Protein AF-A0A485AVA9-F1 (afdb_monomer_lite)

Secondary structure (DSSP, 8-state):
-HHHHHHHTHHHHHHHHHHHHS-HHHHHHHHHHHHHHHHHHHHHHHHHHHHHHTTTTGGG--HHHHHIIIIIHHHHHHGGGTGGG-

Organism: Raoultella planticola (NCBI:txid575)

pLDDT: mean 75.79, std 10.75, range [38.88, 92.0]

Radius of gyration: 18.42 Å; chains: 1; bounding box: 35×30×45 Å

Structure (mmCIF, N/CA/C/O backbone):
data_AF-A0A485AVA9-F1
#
_entry.id   AF-A0A485AVA9-F1
#
loop_
_atom_site.group_PDB
_atom_site.id
_atom_site.type_symbol
_atom_site.label_atom_id
_atom_site.label_alt_id
_atom_site.label_comp_id
_atom_site.label_asym_id
_atom_site.label_entity_id
_atom_site.label_seq_id
_atom_site.pdbx_PDB_ins_code
_atom_site.Cartn_x
_atom_site.Cartn_y
_atom_site.Cartn_z
_atom_site.occupancy
_atom_site.B_iso_or_equiv
_atom_site.auth_seq_id
_atom_site.auth_comp_id
_atom_site.auth_asym_id
_atom_site.auth_atom_id
_atom_site.pdbx_PDB_model_num
ATOM 1 N N . MET A 1 1 ? 11.362 12.074 15.387 1.00 55.69 1 MET A N 1
ATOM 2 C CA . MET A 1 1 ? 10.421 11.982 16.529 1.00 55.69 1 MET A CA 1
ATOM 3 C C . MET A 1 1 ? 9.016 12.502 16.208 1.00 55.69 1 MET A C 1
ATOM 5 O O . MET A 1 1 ? 8.078 11.963 16.769 1.00 55.69 1 MET A O 1
ATOM 9 N N . LEU A 1 2 ? 8.834 13.450 15.275 1.00 62.91 2 LEU A N 1
ATOM 10 C CA . LEU A 1 2 ? 7.503 13.878 14.797 1.00 62.91 2 LEU A CA 1
ATOM 11 C C . LEU A 1 2 ? 6.705 12.758 14.101 1.00 62.91 2 LEU A C 1
ATOM 13 O O . LEU A 1 2 ? 5.531 12.581 14.395 1.00 62.91 2 LEU A O 1
ATOM 17 N N . VAL A 1 3 ? 7.365 11.950 13.261 1.00 71.12 3 VAL A N 1
ATOM 18 C CA . VAL A 1 3 ? 6.744 10.804 12.565 1.00 71.12 3 VAL A CA 1
ATOM 19 C C . VAL A 1 3 ? 6.178 9.774 13.549 1.00 71.12 3 VAL A C 1
ATOM 21 O O . VAL A 1 3 ? 5.029 9.386 13.429 1.00 71.12 3 VAL A O 1
ATOM 24 N N . GLY A 1 4 ? 6.921 9.421 14.604 1.00 69.50 4 GLY A N 1
ATOM 25 C CA . GLY A 1 4 ? 6.438 8.468 15.610 1.00 69.50 4 GLY A CA 1
ATOM 26 C C . GLY A 1 4 ? 5.222 8.962 16.404 1.00 69.50 4 GLY A C 1
ATOM 27 O O . GLY A 1 4 ? 4.369 8.160 16.761 1.00 69.50 4 GLY A O 1
ATOM 28 N N . ILE A 1 5 ? 5.104 10.274 16.648 1.00 72.25 5 ILE A N 1
ATOM 29 C CA . ILE A 1 5 ? 3.914 10.866 17.286 1.00 72.25 5 ILE A CA 1
ATOM 30 C C . ILE A 1 5 ? 2.728 10.865 16.308 1.00 72.25 5 ILE A C 1
ATOM 32 O O . ILE A 1 5 ? 1.605 10.579 16.718 1.00 72.25 5 ILE A O 1
ATOM 36 N N . ALA A 1 6 ? 2.976 11.132 15.022 1.00 69.56 6 ALA A N 1
ATOM 37 C CA . ALA A 1 6 ? 1.956 11.090 13.976 1.00 69.56 6 ALA A CA 1
ATOM 38 C C . ALA A 1 6 ? 1.436 9.661 13.704 1.00 69.56 6 ALA A C 1
ATOM 40 O O . ALA A 1 6 ? 0.240 9.469 13.500 1.00 69.56 6 ALA A O 1
ATOM 41 N N . GLU A 1 7 ? 2.300 8.645 13.761 1.00 71.25 7 GLU A N 1
ATOM 42 C CA . GLU A 1 7 ? 1.936 7.243 13.506 1.00 71.25 7 GLU A CA 1
ATOM 43 C C . GLU A 1 7 ? 1.344 6.525 14.734 1.00 71.25 7 GLU A C 1
ATOM 45 O O . GLU A 1 7 ? 0.577 5.571 14.582 1.00 71.25 7 GLU A O 1
ATOM 50 N N . ALA A 1 8 ? 1.628 6.991 15.958 1.00 71.75 8 ALA A N 1
ATOM 51 C CA . ALA A 1 8 ? 1.185 6.339 17.198 1.00 71.75 8 ALA A CA 1
ATOM 52 C C . ALA A 1 8 ? -0.347 6.255 17.354 1.00 71.75 8 ALA A C 1
ATOM 54 O O . ALA A 1 8 ? -0.855 5.337 18.000 1.00 71.75 8 ALA A O 1
ATOM 55 N N . GLY A 1 9 ? -1.093 7.194 16.762 1.00 71.62 9 GLY A N 1
ATOM 56 C CA . GLY A 1 9 ? -2.559 7.226 16.817 1.00 71.62 9 GLY A CA 1
ATOM 57 C C . GLY A 1 9 ? -3.262 6.418 15.722 1.00 71.62 9 GLY A C 1
ATOM 58 O O . GLY A 1 9 ? -4.459 6.152 15.839 1.00 71.62 9 GLY A O 1
ATOM 59 N N . PHE A 1 10 ? -2.547 6.011 14.670 1.00 77.38 10 PHE A N 1
ATOM 60 C CA . PHE A 1 10 ? -3.158 5.433 13.470 1.00 77.38 10 PHE A CA 1
ATOM 61 C C . PHE A 1 10 ? -3.809 4.073 13.743 1.00 77.38 10 PHE A C 1
ATOM 63 O O . PHE A 1 10 ? -4.994 3.876 13.480 1.00 77.38 10 PHE A O 1
ATOM 70 N N . LEU A 1 11 ? -3.051 3.152 14.343 1.00 73.81 11 LEU A N 1
ATOM 71 C CA . LEU A 1 11 ? -3.542 1.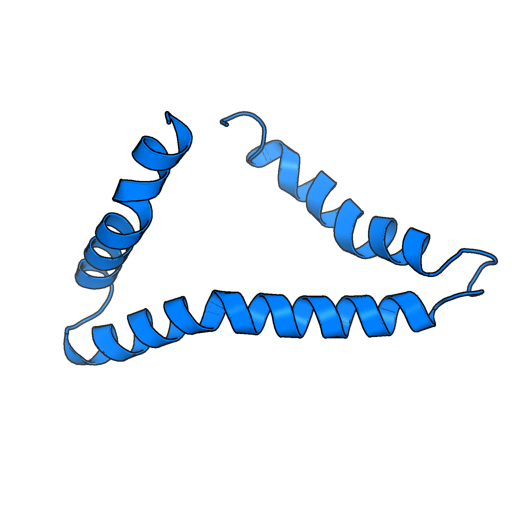827 14.726 1.00 73.81 11 LEU A CA 1
ATOM 72 C C . LEU A 1 11 ? -4.738 1.889 15.697 1.00 73.81 11 LEU A C 1
ATOM 74 O O . LEU A 1 11 ? -5.783 1.327 15.369 1.00 73.81 11 LEU A O 1
ATOM 78 N N . PRO A 1 12 ? -4.661 2.570 16.860 1.00 71.00 12 PRO A N 1
ATOM 79 C CA . PRO A 1 12 ? -5.796 2.637 17.782 1.00 71.00 12 PRO A CA 1
ATOM 80 C C . PRO A 1 12 ? -7.001 3.400 17.203 1.00 71.00 12 PRO A C 1
ATOM 82 O O . PRO A 1 12 ? -8.141 2.995 17.442 1.00 71.00 12 PRO A O 1
ATOM 85 N N . GLY A 1 13 ? -6.778 4.449 16.402 1.00 78.81 13 GLY A N 1
ATOM 86 C CA . GLY A 1 13 ? -7.844 5.197 15.728 1.00 78.81 13 GLY A CA 1
ATOM 87 C C . GLY A 1 13 ? -8.600 4.360 14.694 1.00 78.81 13 GLY A C 1
ATOM 88 O O . GLY A 1 13 ? -9.832 4.368 14.665 1.00 78.81 13 GLY A O 1
ATOM 89 N N . LEU A 1 14 ? -7.882 3.564 13.899 1.00 77.38 14 LEU A N 1
ATOM 90 C CA . LEU A 1 14 ? -8.484 2.655 12.927 1.00 77.38 14 LEU A CA 1
ATOM 91 C C . LEU A 1 14 ? -9.308 1.550 13.605 1.00 77.38 14 LEU A C 1
ATOM 93 O O . LEU A 1 14 ? -10.416 1.245 13.167 1.00 77.38 14 LEU A O 1
ATOM 97 N N . LEU A 1 15 ? -8.801 0.971 14.696 1.00 73.38 15 LEU A N 1
ATOM 98 C CA . LEU A 1 15 ? -9.517 -0.055 15.464 1.00 73.38 15 LEU A CA 1
ATOM 99 C C . LEU A 1 15 ? -10.824 0.484 16.071 1.00 73.38 15 LEU A C 1
ATOM 101 O O . LEU A 1 15 ? -11.847 -0.212 16.077 1.00 73.38 15 LEU A O 1
ATOM 105 N N . LEU A 1 16 ? -10.814 1.732 16.549 1.00 76.19 16 LEU A N 1
ATOM 106 C CA . LEU A 1 16 ? -12.016 2.415 17.026 1.00 76.19 16 LEU A CA 1
ATOM 107 C C . LEU A 1 16 ? -13.006 2.668 15.878 1.00 76.19 16 LEU A C 1
ATOM 109 O O . LEU A 1 16 ? -14.194 2.386 16.023 1.00 76.19 16 LEU A O 1
ATOM 113 N N . TYR A 1 17 ? -12.530 3.121 14.716 1.00 76.69 17 TYR A N 1
ATOM 114 C CA . TYR A 1 17 ? -13.372 3.322 13.534 1.00 76.69 17 TYR A CA 1
ATOM 115 C C . TYR A 1 17 ? -14.046 2.020 13.068 1.00 76.69 17 TYR A C 1
ATOM 117 O O . TYR A 1 17 ? -15.262 1.972 12.871 1.00 76.69 17 TYR A O 1
ATOM 125 N N . LEU A 1 18 ? -13.286 0.924 12.992 1.00 73.25 18 LEU A N 1
ATOM 126 C CA . LEU A 1 18 ? -13.818 -0.402 12.662 1.00 73.25 18 LEU A CA 1
ATOM 127 C C . LEU A 1 18 ? -14.832 -0.900 13.701 1.00 73.25 18 LEU A C 1
ATOM 129 O O . LEU A 1 18 ? -15.737 -1.658 13.359 1.00 73.25 18 LEU A O 1
ATOM 133 N N . THR A 1 19 ? -14.723 -0.454 14.954 1.00 71.88 19 THR A N 1
ATOM 134 C CA . THR A 1 19 ? -15.694 -0.768 16.011 1.00 71.88 19 THR A CA 1
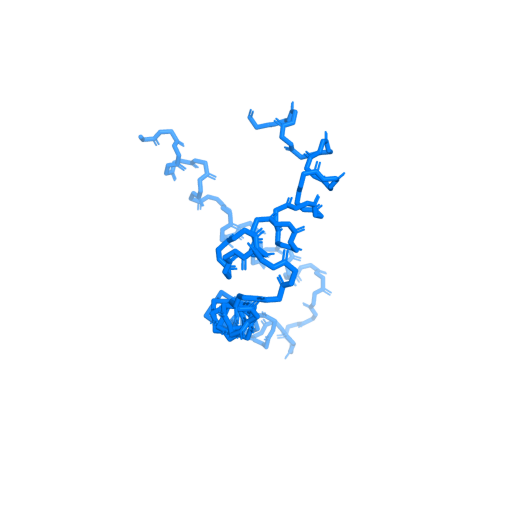ATOM 135 C C . THR A 1 19 ? -17.052 -0.103 15.784 1.00 71.88 19 THR A C 1
ATOM 137 O O . THR A 1 19 ? -18.069 -0.708 16.125 1.00 71.88 19 THR A O 1
ATOM 140 N N . PHE A 1 20 ? -17.090 1.088 15.179 1.00 72.94 20 PHE A N 1
ATOM 141 C CA . PHE A 1 20 ? -18.341 1.743 14.780 1.00 72.94 20 PHE A CA 1
ATOM 142 C C . PHE A 1 20 ? -18.939 1.150 13.500 1.00 72.94 20 PHE A C 1
ATOM 144 O O . PHE A 1 20 ? -20.159 1.104 13.363 1.00 72.94 20 PHE A O 1
ATOM 151 N N . TRP A 1 21 ? -18.097 0.676 12.578 1.00 69.38 21 TRP A N 1
ATOM 152 C CA . TRP A 1 21 ? -18.542 0.161 11.280 1.00 69.38 21 TRP A CA 1
ATOM 153 C C . TRP A 1 21 ? -18.945 -1.325 11.309 1.00 69.38 21 TRP A C 1
ATOM 155 O O . TRP A 1 21 ? -19.806 -1.745 10.537 1.00 69.38 21 TRP A O 1
ATOM 165 N N . PHE A 1 22 ? -18.353 -2.133 12.201 1.00 66.75 22 PHE A N 1
ATOM 166 C CA . PHE A 1 22 ? -18.578 -3.582 12.258 1.00 66.75 22 PHE A CA 1
ATOM 167 C C . PHE A 1 22 ? -19.125 -4.064 13.616 1.00 66.75 22 PHE A C 1
ATOM 169 O O . PHE A 1 22 ? -18.540 -3.792 14.673 1.00 66.75 22 PHE A O 1
ATOM 176 N N . PRO A 1 23 ? -20.204 -4.876 13.620 1.00 68.94 23 PRO A N 1
ATOM 177 C CA . PRO A 1 23 ? -20.717 -5.471 14.848 1.00 68.94 23 PRO A CA 1
ATOM 178 C C . PRO A 1 23 ? -19.688 -6.431 15.471 1.00 68.94 23 PRO A C 1
ATOM 180 O O . PRO A 1 23 ? -18.854 -7.010 14.774 1.00 68.94 23 PRO A O 1
ATOM 183 N N . ALA A 1 24 ? -19.743 -6.605 16.799 1.00 66.12 24 ALA A N 1
ATOM 184 C CA . ALA A 1 24 ? -18.719 -7.290 17.609 1.00 66.12 24 ALA A CA 1
ATOM 185 C C . ALA A 1 24 ? -18.286 -8.668 17.072 1.00 66.12 24 ALA A C 1
ATOM 187 O O . ALA A 1 24 ? -17.115 -9.025 17.151 1.00 66.12 24 ALA A O 1
ATOM 188 N N . GLN A 1 25 ? -19.221 -9.391 16.459 1.00 69.75 25 GLN A N 1
ATOM 189 C CA . GLN A 1 25 ? -19.016 -10.692 15.822 1.00 69.75 25 GLN A CA 1
ATOM 190 C C . GLN A 1 25 ? -18.041 -10.686 14.624 1.00 69.75 25 GLN A C 1
ATOM 192 O O . GLN A 1 25 ? -17.388 -11.696 14.379 1.00 69.75 25 GLN A O 1
ATOM 197 N N . TYR A 1 26 ? -17.887 -9.569 13.897 1.00 75.12 26 TYR A N 1
ATOM 198 C CA . TYR A 1 26 ? -16.994 -9.472 12.728 1.00 75.12 26 TYR A CA 1
ATOM 199 C C . TYR A 1 26 ? -15.714 -8.663 12.986 1.00 75.12 26 TYR A C 1
ATOM 201 O O . TYR A 1 26 ? -14.792 -8.719 12.171 1.00 75.12 26 TYR A O 1
ATOM 209 N N . ARG A 1 27 ? -15.604 -7.964 14.126 1.00 73.12 27 ARG A N 1
ATOM 210 C CA . ARG A 1 27 ? -14.434 -7.128 14.468 1.00 73.12 27 ARG A CA 1
ATOM 211 C C . ARG A 1 27 ? -13.117 -7.900 14.480 1.00 73.12 27 ARG A C 1
ATOM 213 O O . ARG A 1 27 ? -12.130 -7.425 13.928 1.00 73.12 27 ARG A O 1
ATOM 220 N N . ALA A 1 28 ? -13.102 -9.099 15.064 1.00 75.25 28 ALA A N 1
ATOM 221 C CA . ALA A 1 28 ? -11.899 -9.932 15.101 1.00 75.25 28 ALA A CA 1
ATOM 222 C C . ALA A 1 28 ? -11.421 -10.307 13.687 1.00 75.25 28 ALA A C 1
ATOM 224 O O . ALA A 1 28 ? -10.226 -10.280 13.404 1.00 75.25 28 ALA A O 1
ATOM 225 N N . ARG A 1 29 ? -12.362 -10.583 12.773 1.00 77.06 29 ARG A N 1
ATOM 226 C CA . ARG A 1 29 ? -12.063 -10.919 11.377 1.00 77.06 29 ARG A CA 1
ATOM 227 C C . ARG A 1 29 ? -11.585 -9.700 10.589 1.00 77.06 29 ARG A C 1
ATOM 229 O O . ARG A 1 29 ? -10.647 -9.833 9.813 1.00 77.06 29 ARG A O 1
ATOM 236 N N . ALA A 1 30 ? -12.178 -8.527 10.817 1.00 78.06 30 ALA A N 1
ATOM 237 C CA . ALA A 1 30 ? -11.749 -7.271 10.199 1.00 78.06 30 ALA A CA 1
ATOM 238 C C . ALA A 1 30 ? -10.326 -6.875 10.630 1.00 78.06 30 ALA A C 1
ATOM 240 O O . ALA A 1 30 ? -9.495 -6.560 9.781 1.00 78.06 30 ALA A O 1
ATOM 241 N N . ASN A 1 31 ? -10.010 -6.983 11.925 1.00 78.25 31 ASN A N 1
ATOM 242 C CA . ASN A 1 31 ? -8.661 -6.724 12.435 1.00 78.25 31 ASN A CA 1
ATOM 243 C C . ASN A 1 31 ? -7.639 -7.713 11.872 1.00 78.25 31 ASN A C 1
ATOM 245 O O . ASN A 1 31 ? -6.565 -7.304 11.439 1.00 78.25 31 ASN A O 1
ATOM 249 N N . ALA A 1 32 ? -7.984 -9.004 11.828 1.00 81.06 32 ALA A N 1
ATOM 250 C CA . ALA A 1 32 ? -7.128 -10.014 11.218 1.00 81.06 32 ALA A CA 1
ATOM 251 C C . ALA A 1 32 ? -6.873 -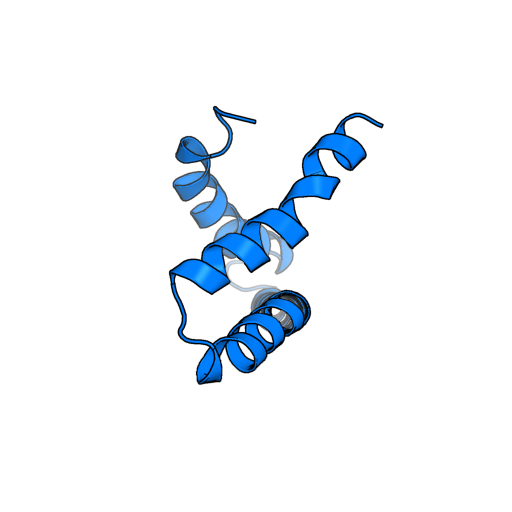9.708 9.734 1.00 81.06 32 ALA A C 1
ATOM 253 O O . ALA A 1 32 ? -5.728 -9.776 9.296 1.00 81.06 32 ALA A O 1
ATOM 254 N N . LEU A 1 33 ? -7.909 -9.306 8.984 1.00 81.50 33 LEU A N 1
ATOM 255 C CA . LEU A 1 33 ? -7.781 -8.924 7.576 1.00 81.50 33 LEU A CA 1
ATOM 256 C C . LEU A 1 33 ? -6.835 -7.728 7.397 1.00 81.50 33 LEU A C 1
ATOM 258 O O . LEU A 1 33 ? -6.000 -7.731 6.499 1.00 81.50 33 LEU A O 1
ATOM 262 N N . PHE A 1 34 ? -6.934 -6.729 8.276 1.00 81.69 34 PHE A N 1
ATOM 263 C CA . PHE A 1 34 ? -6.061 -5.559 8.253 1.00 81.69 34 PHE A CA 1
ATOM 264 C C . PHE A 1 34 ? -4.600 -5.919 8.557 1.00 81.69 34 PHE A C 1
ATOM 266 O O . PHE A 1 34 ? -3.692 -5.468 7.862 1.00 81.69 34 PHE A O 1
ATOM 273 N N . MET A 1 35 ? -4.361 -6.787 9.543 1.00 82.50 35 MET A N 1
ATOM 274 C CA . MET A 1 35 ? -3.009 -7.240 9.883 1.00 82.50 35 MET A CA 1
ATOM 275 C C . MET A 1 35 ? -2.365 -8.060 8.759 1.00 82.50 35 MET A C 1
ATOM 277 O O . MET A 1 35 ? -1.166 -7.925 8.527 1.00 82.50 35 MET A O 1
ATOM 281 N N . ILE A 1 36 ? -3.140 -8.876 8.032 1.00 88.44 36 ILE A N 1
ATOM 282 C CA . ILE A 1 36 ? -2.614 -9.616 6.873 1.00 88.44 36 ILE A CA 1
ATOM 283 C C . ILE A 1 36 ? -2.533 -8.763 5.604 1.00 88.44 36 ILE A C 1
ATOM 285 O O . ILE A 1 36 ? -1.827 -9.143 4.675 1.00 88.44 36 ILE A O 1
ATOM 289 N N . ALA A 1 37 ? -3.209 -7.612 5.542 1.00 86.00 37 ALA A N 1
ATOM 290 C CA . ALA A 1 37 ? -3.220 -6.773 4.348 1.00 86.00 37 ALA A CA 1
ATOM 291 C C . ALA A 1 37 ? -1.810 -6.308 3.961 1.00 86.00 37 ALA A C 1
ATOM 293 O O . ALA A 1 37 ? -1.470 -6.341 2.781 1.00 86.00 37 ALA A O 1
ATOM 294 N N . MET A 1 38 ? -0.967 -5.946 4.936 1.00 87.00 38 MET A N 1
ATOM 295 C CA . MET A 1 38 ? 0.432 -5.585 4.677 1.00 87.00 38 MET A CA 1
ATOM 296 C C . MET A 1 38 ? 1.233 -6.724 4.026 1.00 87.00 38 MET A C 1
ATOM 298 O O . MET A 1 38 ? 1.685 -6.542 2.894 1.00 87.00 38 MET A O 1
ATOM 302 N N . PRO A 1 39 ? 1.402 -7.904 4.660 1.00 89.25 39 PRO A N 1
ATOM 303 C CA . PRO A 1 39 ? 2.188 -8.980 4.060 1.00 89.25 39 PRO A CA 1
ATOM 304 C C . PRO A 1 39 ? 1.580 -9.494 2.751 1.00 89.25 39 PRO A C 1
ATOM 306 O O . PRO A 1 39 ? 2.323 -9.838 1.836 1.00 89.25 39 PRO A O 1
ATOM 309 N N . VAL A 1 40 ? 0.249 -9.494 2.612 1.00 92.00 40 VAL A N 1
ATOM 310 C CA . VAL A 1 40 ? -0.418 -9.861 1.354 1.00 92.00 40 VAL A CA 1
ATOM 311 C C . VAL A 1 40 ? -0.090 -8.861 0.248 1.00 92.00 40 VAL A C 1
ATOM 313 O O . VAL A 1 40 ? 0.260 -9.275 -0.853 1.00 92.00 40 VAL A O 1
ATOM 316 N N . THR A 1 41 ? -0.138 -7.560 0.532 1.00 89.12 41 THR A N 1
ATOM 317 C CA . THR A 1 41 ? 0.208 -6.518 -0.448 1.00 89.12 41 THR A CA 1
ATOM 318 C C . THR A 1 41 ? 1.671 -6.627 -0.866 1.00 89.12 41 THR A C 1
ATOM 320 O O . THR A 1 41 ? 1.964 -6.563 -2.054 1.00 89.12 41 THR A O 1
ATOM 323 N N . MET A 1 42 ? 2.587 -6.874 0.075 1.00 87.56 42 MET A N 1
ATOM 324 C CA . MET A 1 42 ? 4.003 -7.096 -0.244 1.00 87.56 42 MET A CA 1
ATOM 325 C C . MET A 1 42 ? 4.217 -8.353 -1.101 1.00 87.56 42 MET A C 1
ATOM 327 O O . MET A 1 42 ? 4.975 -8.324 -2.072 1.00 87.56 42 MET A O 1
ATOM 331 N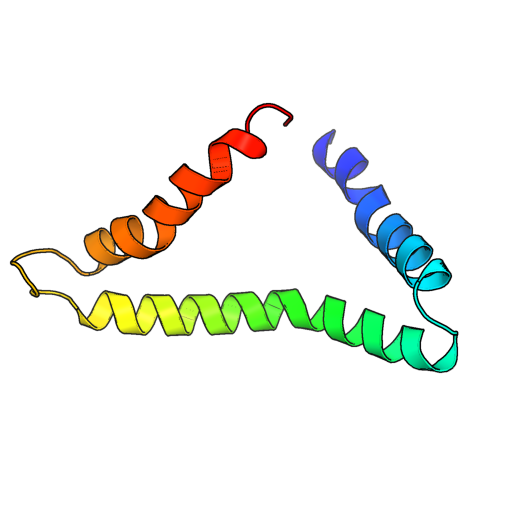 N . ALA A 1 43 ? 3.532 -9.454 -0.781 1.00 91.56 43 ALA A N 1
ATOM 332 C CA . ALA A 1 43 ? 3.614 -10.686 -1.560 1.00 91.56 43 ALA A CA 1
ATOM 333 C C . ALA A 1 43 ? 3.064 -10.484 -2.982 1.00 91.56 43 ALA A C 1
ATOM 335 O O . ALA A 1 43 ? 3.719 -10.846 -3.954 1.00 91.56 43 ALA A O 1
ATOM 336 N N . LEU A 1 44 ? 1.905 -9.841 -3.122 1.00 90.38 44 LEU A N 1
ATOM 337 C CA . LEU A 1 44 ? 1.319 -9.531 -4.426 1.00 90.38 44 LEU A CA 1
ATOM 338 C C . LEU A 1 44 ? 2.186 -8.560 -5.232 1.00 90.38 44 LEU A C 1
ATOM 340 O O . LEU A 1 44 ? 2.396 -8.798 -6.418 1.00 90.38 44 LEU A O 1
ATOM 344 N N . GLY A 1 45 ? 2.726 -7.519 -4.593 1.00 86.62 45 GLY A N 1
ATOM 345 C CA . GLY A 1 45 ? 3.649 -6.570 -5.214 1.00 86.62 45 GLY A CA 1
ATOM 346 C C . GLY A 1 45 ? 4.892 -7.272 -5.748 1.00 86.62 45 GLY A C 1
ATOM 347 O O . GLY A 1 45 ? 5.202 -7.157 -6.924 1.00 86.62 45 GLY A O 1
ATOM 348 N N . SER A 1 46 ? 5.544 -8.105 -4.933 1.00 86.12 46 SER A N 1
ATOM 349 C CA . SER A 1 46 ? 6.732 -8.853 -5.373 1.00 86.12 46 SER A CA 1
ATOM 350 C C . SER A 1 46 ? 6.449 -9.845 -6.508 1.00 86.12 46 SER A C 1
ATOM 352 O O . SER A 1 46 ? 7.264 -9.964 -7.424 1.00 86.12 46 SER A O 1
ATOM 354 N N . LEU A 1 47 ? 5.290 -10.516 -6.505 1.00 89.69 47 LEU A N 1
ATOM 355 C CA . LEU A 1 47 ? 4.867 -11.372 -7.617 1.00 89.69 47 LEU A CA 1
ATOM 356 C C . LEU A 1 47 ? 4.625 -10.553 -8.889 1.00 89.69 47 LEU A C 1
ATOM 358 O O . LEU A 1 47 ? 5.149 -10.901 -9.946 1.00 89.69 47 LEU A O 1
ATOM 362 N N . ALA A 1 48 ? 3.872 -9.456 -8.788 1.00 86.81 48 ALA A N 1
ATOM 363 C CA . ALA A 1 48 ? 3.583 -8.569 -9.910 1.00 86.81 48 ALA A CA 1
ATOM 364 C C . ALA A 1 48 ? 4.870 -7.982 -10.505 1.00 86.81 48 ALA A C 1
ATOM 366 O O . ALA A 1 48 ? 5.094 -8.095 -11.712 1.00 86.81 48 ALA A O 1
ATOM 367 N N . SER A 1 49 ? 5.759 -7.448 -9.665 1.00 83.94 49 SER A N 1
ATOM 368 C CA . SER A 1 49 ? 7.047 -6.918 -10.105 1.00 83.94 49 SER A CA 1
ATOM 369 C C . SER A 1 49 ? 7.928 -8.012 -10.720 1.00 83.94 49 SER A C 1
ATOM 371 O O . SER A 1 49 ? 8.601 -7.767 -11.719 1.00 83.94 49 SER A O 1
ATOM 373 N N . GLY A 1 50 ? 7.881 -9.239 -10.191 1.00 84.94 50 GLY A N 1
ATOM 374 C CA . GLY A 1 50 ? 8.554 -10.401 -10.773 1.00 84.94 50 GLY A CA 1
ATOM 375 C C . GLY A 1 50 ? 8.083 -10.710 -12.198 1.00 84.94 50 GLY A C 1
ATOM 376 O O . GLY A 1 50 ? 8.912 -10.900 -13.087 1.00 84.94 50 GLY A O 1
ATOM 377 N N . TYR A 1 51 ? 6.773 -10.699 -12.459 1.00 84.94 51 TYR A N 1
ATOM 378 C CA . TYR A 1 51 ? 6.237 -10.884 -13.815 1.00 84.94 51 TYR A CA 1
ATOM 379 C C . TYR A 1 51 ? 6.631 -9.746 -14.764 1.00 84.94 51 TYR A C 1
ATOM 381 O O . TYR A 1 51 ? 6.953 -10.004 -15.922 1.00 84.94 51 TYR A O 1
ATOM 389 N N . ILE A 1 52 ? 6.663 -8.504 -14.281 1.00 82.31 52 ILE A N 1
ATOM 390 C CA . ILE A 1 52 ? 7.043 -7.339 -15.093 1.00 82.31 52 ILE A CA 1
ATOM 391 C C . ILE A 1 52 ? 8.533 -7.376 -15.456 1.00 82.31 52 ILE A C 1
ATOM 393 O O . ILE A 1 52 ? 8.902 -7.073 -16.589 1.00 82.31 52 ILE A O 1
ATOM 397 N N . LEU A 1 53 ? 9.396 -7.813 -14.538 1.00 81.75 53 LEU A N 1
ATOM 398 C CA . LEU A 1 53 ? 10.824 -7.992 -14.813 1.00 81.75 53 LEU A CA 1
ATOM 399 C C . LEU A 1 53 ? 11.097 -9.073 -15.870 1.00 81.75 53 LEU A C 1
ATOM 401 O O . LEU A 1 53 ? 12.102 -8.984 -16.568 1.00 81.75 53 LEU A O 1
ATOM 405 N N . ASN A 1 54 ? 10.198 -10.050 -16.040 1.00 81.00 54 ASN A N 1
ATOM 406 C CA . ASN A 1 54 ? 10.292 -11.041 -17.119 1.00 81.00 54 ASN A CA 1
ATOM 407 C C . ASN A 1 54 ? 9.992 -10.456 -18.515 1.00 81.00 54 ASN A C 1
ATOM 409 O O . ASN A 1 54 ? 10.273 -11.114 -19.512 1.00 81.00 54 ASN A O 1
ATOM 413 N N . LEU A 1 55 ? 9.472 -9.226 -18.612 1.00 77.19 55 LEU A N 1
ATOM 414 C CA . LEU A 1 55 ? 9.292 -8.504 -19.881 1.00 77.19 55 LEU A CA 1
ATOM 415 C C . LEU A 1 55 ? 10.592 -7.827 -20.368 1.00 77.19 55 LEU A C 1
ATOM 417 O O . LEU A 1 55 ? 10.550 -6.959 -21.245 1.00 77.19 55 LEU A O 1
ATOM 421 N N . ASP A 1 56 ? 11.750 -8.195 -19.806 1.00 76.50 56 ASP A N 1
ATOM 422 C CA . ASP A 1 56 ? 13.055 -7.685 -20.234 1.00 76.50 56 ASP A CA 1
ATOM 423 C C . ASP A 1 56 ? 13.306 -8.001 -21.717 1.00 76.50 56 ASP A C 1
ATOM 425 O O . ASP A 1 56 ? 13.218 -9.148 -22.156 1.00 76.50 56 ASP A O 1
ATOM 429 N N . GLY A 1 57 ? 13.587 -6.963 -22.509 1.00 71.81 57 GLY A N 1
ATOM 430 C CA . GLY A 1 57 ? 13.822 -7.082 -23.950 1.00 71.81 57 GLY A CA 1
ATOM 431 C C . GLY A 1 57 ? 12.584 -6.856 -24.823 1.00 71.81 57 GLY A C 1
ATOM 432 O O . GLY A 1 57 ? 12.728 -6.681 -26.036 1.00 71.81 57 GLY A O 1
ATOM 433 N N . VAL A 1 58 ? 11.380 -6.759 -24.246 1.00 73.88 58 VAL A N 1
ATOM 434 C CA . VAL A 1 58 ? 10.181 -6.341 -24.991 1.00 73.88 58 VAL A CA 1
ATOM 435 C C . VAL A 1 58 ? 10.312 -4.859 -25.352 1.00 73.88 58 VAL A C 1
ATOM 437 O O . VAL A 1 58 ? 10.542 -4.016 -24.485 1.00 73.88 58 VAL A O 1
ATOM 440 N N . LEU A 1 59 ? 10.190 -4.539 -26.647 1.00 73.75 59 LEU A N 1
ATOM 441 C CA . LEU A 1 59 ? 10.377 -3.188 -27.205 1.00 73.75 59 LEU A CA 1
ATOM 442 C C . LEU A 1 59 ? 11.771 -2.573 -26.951 1.00 73.75 59 LEU A C 1
ATOM 444 O O . LEU A 1 59 ? 11.916 -1.354 -26.984 1.00 73.75 59 LEU A O 1
ATOM 448 N N . ASN A 1 60 ? 12.807 -3.402 -26.746 1.00 76.31 60 ASN A N 1
ATOM 449 C CA . ASN A 1 60 ? 14.180 -2.957 -26.444 1.00 76.31 60 ASN A CA 1
ATOM 450 C C . ASN A 1 60 ? 14.310 -2.213 -25.093 1.00 76.31 60 ASN A C 1
ATOM 452 O O . ASN A 1 60 ? 15.294 -1.515 -24.843 1.00 76.31 60 ASN A O 1
ATOM 456 N N . LEU A 1 61 ? 13.310 -2.371 -24.218 1.00 76.94 61 LEU A N 1
ATOM 457 C CA . LEU A 1 61 ? 13.266 -1.781 -22.883 1.00 76.94 61 LEU A CA 1
ATOM 458 C C . LEU A 1 61 ? 13.685 -2.806 -21.827 1.00 76.94 61 LEU A C 1
ATOM 460 O O . LEU A 1 61 ? 13.468 -4.014 -21.965 1.00 76.94 61 LEU A O 1
ATOM 464 N N . LYS A 1 62 ? 14.296 -2.309 -20.753 1.00 82.06 62 LYS A N 1
ATOM 465 C CA . LYS A 1 62 ? 14.696 -3.130 -19.603 1.00 82.06 62 LYS A CA 1
ATOM 466 C C . LYS A 1 62 ? 13.501 -3.368 -18.683 1.00 82.06 62 LYS A C 1
ATOM 468 O O . LYS A 1 62 ? 12.678 -2.472 -18.511 1.00 82.06 62 LYS A O 1
ATOM 473 N N . GLY A 1 63 ? 13.429 -4.526 -18.029 1.00 79.00 63 GLY A N 1
ATOM 474 C CA . GLY A 1 63 ? 12.310 -4.887 -17.143 1.00 79.00 63 GLY A CA 1
ATOM 475 C C . GLY A 1 63 ? 12.042 -3.856 -16.035 1.00 79.00 63 GLY A C 1
ATOM 476 O O . GLY A 1 63 ? 10.898 -3.605 -15.669 1.00 79.00 63 GLY A O 1
ATOM 477 N N . TRP A 1 64 ? 13.082 -3.167 -15.552 1.00 80.00 64 TRP A N 1
ATOM 478 C CA . TRP A 1 64 ? 12.930 -2.094 -14.563 1.00 80.00 64 TRP A CA 1
ATOM 479 C C . TRP A 1 64 ? 12.236 -0.839 -15.123 1.00 80.00 64 TRP A C 1
ATOM 481 O O . TRP A 1 64 ? 11.558 -0.134 -14.382 1.00 80.00 64 TRP A O 1
ATOM 491 N N . GLN A 1 65 ? 12.357 -0.558 -16.425 1.00 83.25 65 GLN A N 1
ATOM 492 C CA . G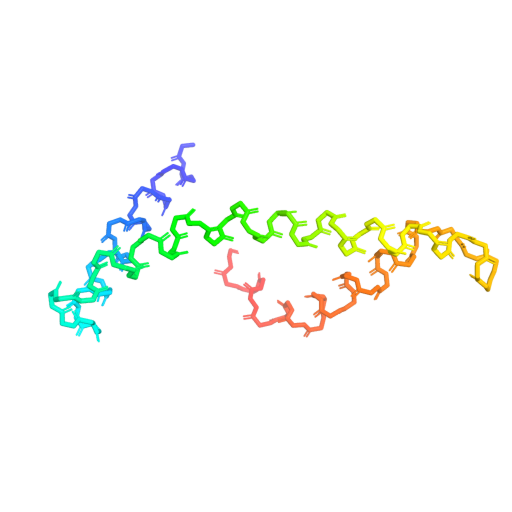LN A 1 65 ? 11.646 0.555 -17.069 1.00 83.25 65 GLN A CA 1
ATOM 493 C C . GLN A 1 65 ? 10.149 0.252 -17.159 1.00 83.25 65 GLN A C 1
ATOM 495 O O . GLN A 1 65 ? 9.326 1.141 -16.945 1.00 83.25 65 GLN A O 1
ATOM 500 N N . TRP A 1 66 ? 9.796 -1.014 -17.396 1.00 83.69 66 TRP A N 1
ATOM 501 C CA . TRP A 1 66 ? 8.414 -1.481 -17.337 1.00 83.69 66 TRP A CA 1
ATOM 502 C C . TRP A 1 66 ? 7.819 -1.380 -15.930 1.00 83.69 66 TRP A C 1
ATOM 504 O O . TRP A 1 66 ? 6.653 -1.010 -15.815 1.00 83.69 66 TRP A O 1
ATOM 514 N N . LEU A 1 67 ? 8.605 -1.613 -14.869 1.00 83.69 67 LEU A N 1
ATOM 515 C CA . LEU A 1 67 ? 8.156 -1.365 -13.490 1.00 83.69 67 LEU A CA 1
ATOM 516 C C . LEU A 1 67 ? 7.770 0.103 -13.287 1.00 83.69 67 LEU A C 1
ATOM 518 O O . LEU A 1 67 ? 6.661 0.394 -12.851 1.00 83.69 67 LEU A O 1
ATOM 522 N N . PHE A 1 68 ? 8.632 1.045 -13.675 1.00 80.81 68 PHE A N 1
ATOM 523 C CA . PHE A 1 68 ? 8.313 2.471 -13.541 1.00 80.81 68 PHE A CA 1
ATOM 524 C C . PHE A 1 68 ? 7.107 2.900 -14.382 1.00 80.81 68 PHE A C 1
ATOM 526 O O . PHE A 1 68 ? 6.310 3.723 -13.933 1.00 80.81 68 PHE A O 1
ATOM 533 N N . LEU A 1 69 ? 6.948 2.346 -15.584 1.00 83.38 69 LEU A N 1
ATOM 534 C CA . LEU A 1 69 ? 5.823 2.675 -16.457 1.00 83.38 69 LEU A CA 1
ATOM 535 C C . LEU A 1 69 ? 4.500 2.078 -15.973 1.00 83.38 69 LEU A C 1
ATOM 537 O O . LEU A 1 69 ? 3.484 2.753 -16.052 1.00 83.38 69 LEU A O 1
ATOM 541 N N . LEU A 1 70 ? 4.478 0.839 -15.487 1.00 83.38 70 LEU A N 1
ATOM 542 C CA . LEU A 1 70 ? 3.229 0.173 -15.100 1.00 83.38 70 LEU A CA 1
ATOM 543 C C . LEU A 1 70 ? 2.842 0.442 -13.646 1.00 83.38 70 LEU A C 1
ATOM 545 O O . LEU A 1 70 ? 1.660 0.581 -13.349 1.00 83.38 70 LEU A O 1
ATOM 549 N N . GLU A 1 71 ? 3.818 0.541 -12.749 1.00 80.81 71 GLU A N 1
ATOM 550 C CA . GLU A 1 71 ? 3.591 0.753 -11.317 1.00 80.81 71 GLU A CA 1
ATOM 551 C C . GLU A 1 71 ? 3.663 2.247 -10.957 1.00 80.81 71 GLU A C 1
ATOM 553 O O . GLU A 1 71 ? 2.844 2.768 -10.195 1.00 80.81 71 GLU A O 1
ATOM 558 N N . GLY A 1 72 ? 4.598 2.980 -11.570 1.00 78.75 72 GLY A N 1
ATOM 559 C CA . GLY A 1 72 ? 4.806 4.407 -11.315 1.00 78.75 72 GLY A CA 1
ATOM 560 C C . GLY A 1 72 ? 3.800 5.326 -12.016 1.00 78.75 72 GLY A C 1
ATOM 561 O O . GLY A 1 72 ? 3.324 6.277 -11.402 1.00 78.75 72 GLY A O 1
ATOM 562 N N . PHE A 1 73 ? 3.419 5.053 -13.267 1.00 83.88 73 PHE A N 1
ATOM 563 C CA . PHE A 1 73 ? 2.486 5.906 -14.020 1.00 83.88 73 PHE A CA 1
ATOM 564 C C . PHE A 1 73 ? 1.100 6.064 -13.366 1.00 83.88 73 PHE A C 1
ATOM 566 O O . PHE A 1 73 ? 0.684 7.207 -13.160 1.00 83.88 73 PHE A O 1
ATOM 573 N N . PRO A 1 74 ? 0.381 4.990 -12.971 1.00 80.19 74 PRO A N 1
ATOM 574 C CA . PRO A 1 74 ? -0.890 5.150 -12.266 1.00 80.19 74 PRO A CA 1
ATOM 575 C C . PRO A 1 74 ? -0.706 5.835 -10.907 1.00 80.19 74 PRO A C 1
ATOM 577 O O . PRO A 1 74 ? -1.551 6.635 -10.516 1.00 80.19 74 PRO A O 1
ATOM 580 N N . SER A 1 75 ? 0.418 5.601 -10.223 1.00 79.31 75 SER A N 1
ATOM 581 C CA . SER A 1 75 ? 0.743 6.269 -8.956 1.00 79.31 75 SER A CA 1
ATOM 582 C C . SER A 1 75 ? 0.921 7.782 -9.128 1.00 79.31 75 SER A C 1
ATOM 584 O O . SER A 1 75 ? 0.442 8.554 -8.303 1.00 79.31 75 SER A O 1
ATOM 586 N N . VAL A 1 76 ? 1.543 8.225 -10.224 1.00 78.94 76 VAL A N 1
ATOM 587 C CA . VAL A 1 76 ? 1.707 9.651 -10.563 1.00 78.94 76 VAL A CA 1
ATOM 588 C C . VAL A 1 76 ? 0.397 10.286 -11.032 1.00 78.94 76 VAL A C 1
ATOM 590 O O . VAL A 1 76 ? 0.182 11.467 -10.782 1.00 78.94 76 VAL A O 1
ATOM 593 N N . LEU A 1 77 ? -0.490 9.527 -11.681 1.00 78.31 77 LEU A N 1
ATOM 594 C CA . LEU A 1 77 ? -1.811 10.012 -12.095 1.00 78.31 77 LEU A CA 1
ATOM 595 C C . LEU A 1 77 ? -2.800 10.130 -10.930 1.00 78.31 77 LEU A C 1
ATOM 597 O O . LEU A 1 77 ? -3.606 11.058 -10.904 1.00 78.31 77 LEU A O 1
ATOM 601 N N . LEU A 1 78 ? -2.746 9.204 -9.971 1.00 73.19 78 LEU A N 1
ATOM 602 C CA . LEU A 1 78 ? -3.601 9.205 -8.778 1.00 73.19 78 LEU A CA 1
ATOM 603 C C . LEU A 1 78 ? -3.025 10.082 -7.650 1.00 73.19 78 LEU A C 1
ATOM 605 O O . LEU A 1 78 ? -3.770 10.643 -6.847 1.00 73.19 78 LEU A O 1
ATOM 609 N N . GLY A 1 79 ? -1.701 10.245 -7.614 1.00 64.94 79 GLY A N 1
ATOM 610 C CA . GLY A 1 79 ? -0.950 11.016 -6.623 1.00 64.94 79 GLY A CA 1
ATOM 611 C C . GLY A 1 79 ? -1.230 12.526 -6.503 1.00 64.94 79 GLY A C 1
ATOM 612 O O . GLY A 1 79 ? -1.063 13.033 -5.388 1.00 64.94 79 GLY A O 1
ATOM 613 N N . PRO A 1 80 ? -1.702 13.281 -7.523 1.00 57.81 80 PRO A N 1
ATOM 614 C CA . PRO A 1 80 ? -1.927 14.720 -7.379 1.00 57.81 80 PRO A CA 1
ATOM 615 C C . PRO A 1 80 ? -3.019 15.046 -6.348 1.00 57.81 80 PRO A C 1
ATOM 617 O O . PRO A 1 80 ? -3.053 16.159 -5.835 1.00 57.81 80 PRO A O 1
ATOM 620 N N . GLY A 1 81 ? -3.880 14.079 -6.004 1.00 55.91 81 GLY A N 1
ATOM 621 C CA . GLY A 1 81 ? -4.880 14.228 -4.944 1.00 55.91 81 GLY A CA 1
ATOM 622 C C . GLY A 1 81 ? -4.363 13.994 -3.517 1.00 55.91 81 GLY A C 1
ATOM 623 O O . GLY A 1 81 ? -5.049 14.374 -2.575 1.00 55.91 81 GLY A O 1
ATOM 624 N N . GLY A 1 82 ? -3.186 13.378 -3.336 1.00 54.75 82 GLY A N 1
ATOM 625 C CA . GLY A 1 82 ? -2.684 12.945 -2.019 1.00 54.75 82 GLY A CA 1
ATOM 626 C C . GLY A 1 82 ? -1.374 13.594 -1.561 1.00 54.75 82 GLY A C 1
ATOM 627 O O . GLY A 1 82 ? -1.157 13.729 -0.362 1.00 54.75 82 GLY A O 1
ATOM 628 N N . VAL A 1 83 ? -0.511 14.036 -2.482 1.00 50.16 83 VAL A N 1
ATOM 629 C CA . VAL A 1 83 ? 0.814 14.606 -2.142 1.00 50.16 83 VAL A CA 1
ATOM 630 C C . VAL A 1 83 ? 0.743 16.093 -1.749 1.00 50.16 83 VAL A C 1
ATOM 632 O O . VAL A 1 83 ? 1.664 16.612 -1.136 1.00 50.16 83 VAL A O 1
ATOM 635 N N . VAL A 1 84 ? -0.366 16.786 -2.034 1.00 43.12 84 VAL A N 1
ATOM 636 C CA . VAL A 1 84 ? -0.538 18.221 -1.715 1.00 43.12 84 VAL A CA 1
ATOM 637 C C . VAL A 1 84 ? -0.946 18.476 -0.248 1.00 43.12 84 VAL A C 1
ATOM 639 O O . VAL A 1 84 ? -0.969 19.624 0.183 1.00 43.12 84 VAL A O 1
ATOM 642 N N . LEU A 1 85 ? -1.236 17.435 0.546 1.00 40.66 85 LEU A N 1
ATOM 643 C CA . LEU A 1 85 ? -1.672 17.570 1.949 1.00 40.66 85 LEU A CA 1
ATOM 644 C C . LEU A 1 85 ? -0.764 16.869 2.981 1.00 40.66 85 LEU A C 1
ATOM 646 O O . LEU A 1 85 ? -1.166 16.761 4.140 1.00 40.66 85 LEU A O 1
ATOM 650 N N . ALA A 1 86 ? 0.426 16.403 2.585 1.00 38.88 86 ALA A N 1
ATOM 651 C CA . ALA A 1 86 ? 1.425 15.839 3.501 1.00 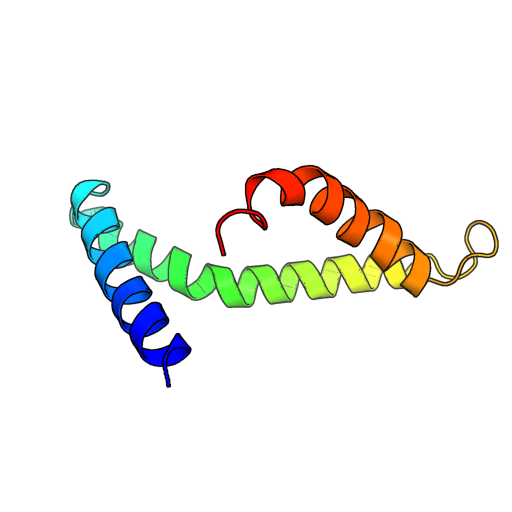38.88 86 ALA A CA 1
ATOM 652 C C . ALA A 1 86 ? 2.524 16.854 3.844 1.00 38.88 86 ALA A C 1
ATOM 654 O O . ALA A 1 86 ? 2.970 17.571 2.920 1.00 38.88 86 ALA A O 1
#

InterPro domains:
  IPR011701 Major facilitator superfamily [PF07690] (1-79)
  IPR020846 Major facilitator superfamily domain [PS50850] (1-86)
  IPR036259 MFS transporter superfamily [G3DSA:1.20.1250.20] (1-86)
  IPR036259 MFS transporter superfamily [SSF103473] (2-80)

Foldseek 3Di:
DVVCVVVVVVVVVVLVVLPVVDPPVCSVVVVVCVVVVVVVVVVVVVVVLVVLQVCACPVVDGSVVSCCVVVVVVCVVVVVVPPVPD

Sequence (86 aa):
MLVGIAEAGFLPGLLLYLTFWFPAQYRARANALFMIAMPVTMALGSLASGYILNLDGVLNLKGWQWLFLLEGFPSVLLGPGGVVLA